Protein AF-A0A4Y5ZPV4-F1 (afdb_monomer_lite)

InterPro domains:
  IPR001029 Flagellin, N-terminal domain [PF00669] (2-92)
  IPR001029 Flagellin, N-terminal domain [PR00207] (27-46)
  IPR001029 Flagellin, N-terminal domain [PR00207] (62-85)
  IPR001492 Flagellin [PTHR42792] (2-93)

Structure (mmCIF, N/CA/C/O backbone):
data_AF-A0A4Y5ZPV4-F1
#
_entry.id   AF-A0A4Y5ZPV4-F1
#
loop_
_atom_site.group_PDB
_atom_site.id
_atom_site.type_symbol
_atom_site.label_atom_id
_atom_site.label_alt_id
_atom_site.label_comp_id
_atom_site.label_asym_id
_atom_site.label_entity_id
_atom_site.label_seq_id
_atom_site.pdbx_PDB_ins_code
_atom_site.Cartn_x
_atom_site.Cartn_y
_atom_site.Cartn_z
_atom_site.occupancy
_atom_site.B_iso_or_equiv
_atom_site.auth_seq_id
_atom_site.auth_comp_id
_atom_site.auth_asym_id
_atom_site.auth_atom_id
_atom_site.pdbx_PDB_model_num
ATOM 1 N N . MET A 1 1 ? 31.575 -10.282 -41.310 1.00 55.56 1 MET A N 1
ATOM 2 C CA . MET A 1 1 ? 31.708 -9.641 -39.976 1.00 55.56 1 MET A CA 1
ATOM 3 C C . MET A 1 1 ? 30.651 -8.568 -39.679 1.00 55.56 1 MET A C 1
ATOM 5 O O . MET A 1 1 ? 30.129 -8.588 -38.573 1.00 55.56 1 MET A O 1
ATOM 9 N N . ALA A 1 2 ? 30.257 -7.695 -40.620 1.00 66.88 2 ALA A N 1
ATOM 10 C CA . ALA A 1 2 ? 29.275 -6.618 -40.374 1.00 66.88 2 ALA A CA 1
ATOM 11 C C . ALA A 1 2 ? 27.929 -7.082 -39.765 1.00 66.88 2 ALA A C 1
ATOM 13 O O . ALA A 1 2 ? 27.443 -6.484 -38.812 1.00 66.88 2 ALA A O 1
ATOM 14 N N . ASN A 1 3 ? 27.379 -8.212 -40.228 1.00 73.00 3 ASN A N 1
ATOM 15 C CA . ASN A 1 3 ? 26.070 -8.706 -39.775 1.00 73.00 3 ASN A CA 1
ATOM 16 C C . ASN A 1 3 ? 26.034 -9.096 -38.275 1.00 73.00 3 ASN A C 1
ATOM 18 O O . ASN A 1 3 ? 24.997 -9.004 -37.621 1.00 73.00 3 ASN A O 1
ATOM 22 N N . ARG A 1 4 ? 27.180 -9.492 -37.699 1.00 75.31 4 ARG A N 1
ATOM 23 C CA . ARG A 1 4 ? 27.310 -9.855 -36.274 1.00 75.31 4 ARG A CA 1
ATOM 24 C C . ARG A 1 4 ? 27.370 -8.607 -35.389 1.00 75.31 4 ARG A C 1
ATOM 26 O O . ARG A 1 4 ? 26.693 -8.565 -34.370 1.00 75.31 4 ARG A O 1
ATOM 33 N N . PHE A 1 5 ? 28.092 -7.568 -35.814 1.00 81.19 5 PHE A N 1
ATOM 34 C CA . PHE A 1 5 ? 28.138 -6.293 -35.090 1.00 81.19 5 PHE A CA 1
ATOM 35 C C . PHE A 1 5 ? 26.797 -5.560 -35.124 1.00 81.19 5 PHE A C 1
ATOM 37 O O . PHE A 1 5 ? 26.331 -5.114 -34.082 1.00 81.19 5 PHE A O 1
ATOM 44 N N . THR A 1 6 ? 26.117 -5.518 -36.273 1.00 85.00 6 THR A N 1
ATOM 45 C CA . THR A 1 6 ? 24.764 -4.947 -36.359 1.00 85.00 6 THR A CA 1
ATOM 46 C C . THR A 1 6 ? 23.768 -5.706 -35.480 1.00 85.00 6 THR A C 1
ATOM 48 O O . THR A 1 6 ? 22.942 -5.081 -34.819 1.00 85.00 6 THR A O 1
ATOM 51 N N . SER A 1 7 ? 23.857 -7.039 -35.430 1.00 84.88 7 SER A N 1
ATOM 52 C CA . SER A 1 7 ? 22.999 -7.856 -34.560 1.00 8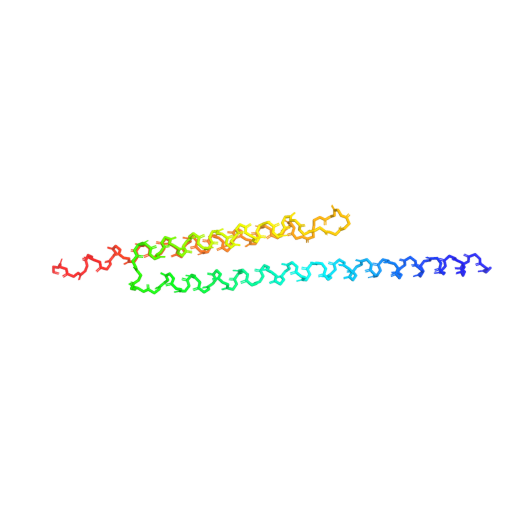4.88 7 SER A CA 1
ATOM 53 C C . SER A 1 7 ? 23.281 -7.607 -33.075 1.00 84.88 7 SER A C 1
ATOM 55 O O . SER A 1 7 ? 22.343 -7.435 -32.302 1.00 84.88 7 SER A O 1
ATOM 57 N N . ASN A 1 8 ? 24.555 -7.499 -32.686 1.00 85.38 8 ASN A N 1
ATOM 58 C CA . ASN A 1 8 ? 24.947 -7.185 -31.311 1.00 85.38 8 ASN A CA 1
ATOM 59 C C . ASN A 1 8 ? 24.497 -5.779 -30.890 1.00 85.38 8 ASN A C 1
ATOM 61 O O . ASN A 1 8 ? 23.960 -5.621 -29.800 1.00 85.38 8 ASN A O 1
ATOM 65 N N . ILE A 1 9 ? 24.646 -4.772 -31.759 1.00 84.69 9 ILE A N 1
ATOM 66 C CA . ILE A 1 9 ? 24.185 -3.400 -31.488 1.00 84.69 9 ILE A CA 1
ATOM 67 C C . ILE A 1 9 ? 22.667 -3.380 -31.281 1.00 84.69 9 ILE A C 1
ATOM 69 O O . ILE A 1 9 ? 22.196 -2.844 -30.283 1.00 84.69 9 ILE A O 1
ATOM 73 N N . LYS A 1 10 ? 21.898 -4.030 -32.166 1.00 89.31 10 LYS A N 1
ATOM 74 C CA . LYS A 1 10 ? 20.437 -4.147 -32.010 1.00 89.31 10 LYS A CA 1
ATOM 75 C C . LYS A 1 10 ? 20.052 -4.862 -30.711 1.00 89.31 10 LYS A C 1
ATOM 77 O O . LYS A 1 10 ? 19.120 -4.426 -30.037 1.00 89.31 10 LYS A O 1
ATOM 82 N N . GLY A 1 11 ? 20.782 -5.918 -30.347 1.00 89.62 11 GLY A N 1
ATOM 83 C CA . GLY A 1 11 ? 20.593 -6.639 -29.088 1.00 89.62 11 GLY A CA 1
ATOM 84 C C . GLY A 1 11 ? 20.835 -5.758 -27.862 1.00 89.62 11 GLY A C 1
ATOM 85 O O . GLY A 1 11 ? 19.994 -5.714 -26.969 1.00 89.62 11 GLY A O 1
ATOM 86 N N . LEU A 1 12 ? 21.931 -4.995 -27.846 1.00 91.12 12 LEU A N 1
ATOM 87 C CA . LEU A 1 12 ? 22.261 -4.073 -26.754 1.00 91.12 12 LEU A CA 1
ATOM 88 C C . LEU A 1 12 ? 21.252 -2.924 -26.637 1.00 91.12 12 LEU A C 1
ATOM 90 O O . LEU A 1 12 ? 20.829 -2.597 -25.532 1.00 91.12 12 LEU A O 1
ATOM 94 N N . THR A 1 13 ? 20.804 -2.346 -27.755 1.00 92.12 13 THR A N 1
ATOM 95 C CA . THR A 1 13 ? 19.755 -1.313 -27.742 1.00 92.12 13 THR A CA 1
ATOM 96 C C . THR A 1 13 ? 18.435 -1.855 -27.190 1.00 92.12 13 THR A C 1
ATOM 98 O O . THR A 1 13 ? 17.746 -1.158 -26.446 1.00 92.12 13 THR A O 1
ATOM 101 N N . GLN A 1 14 ? 18.072 -3.100 -27.514 1.00 90.56 14 GLN A N 1
ATOM 102 C CA . GLN A 1 14 ? 16.889 -3.729 -26.930 1.00 90.56 14 GLN A CA 1
ATOM 103 C C . GLN A 1 14 ? 17.075 -4.016 -25.438 1.00 90.56 14 GLN A C 1
ATOM 105 O O . GLN A 1 14 ? 16.173 -3.730 -24.659 1.00 90.56 14 GLN A O 1
ATOM 110 N N . ALA A 1 15 ? 18.242 -4.519 -25.029 1.00 88.62 15 ALA A N 1
ATOM 111 C CA . ALA A 1 15 ? 18.555 -4.767 -23.625 1.00 88.62 15 ALA A CA 1
ATOM 112 C C . ALA A 1 15 ? 18.483 -3.482 -22.786 1.00 88.62 15 ALA A C 1
ATOM 114 O O . ALA A 1 15 ? 17.915 -3.501 -21.700 1.00 88.62 15 ALA A O 1
ATOM 115 N N . ALA A 1 16 ? 18.976 -2.356 -23.313 1.00 91.25 16 ALA A N 1
ATOM 116 C CA . ALA A 1 16 ? 18.875 -1.056 -22.654 1.00 91.25 16 ALA A CA 1
ATOM 117 C C . ALA A 1 16 ? 17.415 -0.606 -22.475 1.00 91.25 16 ALA A C 1
ATOM 119 O O . ALA A 1 16 ? 17.048 -0.126 -21.407 1.00 91.25 16 ALA A O 1
ATOM 120 N N . ARG A 1 17 ? 16.560 -0.800 -23.489 1.00 91.69 17 ARG A N 1
ATOM 121 C CA . ARG A 1 17 ? 15.119 -0.514 -23.373 1.00 91.69 17 ARG A CA 1
ATOM 122 C C . ARG A 1 17 ? 14.442 -1.414 -22.339 1.00 91.69 17 ARG A C 1
ATOM 124 O O . ARG A 1 17 ? 13.789 -0.897 -21.446 1.00 91.69 17 ARG A O 1
ATOM 131 N N . ASN A 1 18 ? 14.706 -2.719 -22.383 1.00 84.19 18 ASN A N 1
ATOM 132 C CA . ASN A 1 18 ? 14.171 -3.670 -21.407 1.00 84.19 18 ASN A CA 1
ATOM 133 C C . ASN A 1 18 ? 14.619 -3.341 -19.969 1.00 84.19 18 ASN A C 1
ATOM 135 O O . ASN A 1 18 ? 13.848 -3.515 -19.030 1.00 84.19 18 ASN A O 1
ATOM 139 N N . ALA A 1 19 ? 15.858 -2.868 -19.785 1.00 89.88 19 ALA A N 1
ATOM 140 C CA . ALA A 1 19 ? 16.355 -2.430 -18.483 1.00 89.88 19 ALA A CA 1
ATOM 141 C C . ALA A 1 19 ? 15.613 -1.182 -17.982 1.00 89.88 19 ALA A C 1
ATOM 143 O O . ALA A 1 19 ? 15.223 -1.142 -16.818 1.00 89.88 19 ALA A O 1
ATOM 144 N N . ASN A 1 20 ? 15.363 -0.201 -18.856 1.00 90.38 20 ASN A N 1
ATOM 145 C CA . ASN A 1 20 ? 14.564 0.977 -18.510 1.00 90.38 20 ASN A CA 1
ATOM 146 C C . ASN A 1 20 ? 13.122 0.597 -18.141 1.00 90.38 20 ASN A C 1
ATOM 148 O O . ASN A 1 20 ? 12.622 1.065 -17.121 1.00 90.38 20 ASN A O 1
ATOM 152 N N . ASP A 1 21 ? 12.494 -0.312 -18.892 1.00 88.12 21 ASP A N 1
ATOM 153 C CA . ASP A 1 21 ? 11.152 -0.816 -18.571 1.00 88.12 21 ASP A CA 1
ATOM 154 C C . ASP A 1 21 ? 11.135 -1.534 -17.210 1.00 88.12 21 ASP A C 1
ATOM 156 O O . ASP A 1 21 ? 10.226 -1.333 -16.405 1.00 88.12 21 ASP A O 1
ATOM 160 N N . GLY A 1 22 ? 12.171 -2.326 -16.910 1.00 84.81 22 GLY A N 1
ATOM 161 C CA . GLY A 1 22 ? 12.342 -2.977 -15.610 1.00 84.81 22 GLY A CA 1
ATOM 162 C C . GLY A 1 22 ? 12.511 -1.989 -14.450 1.00 84.81 22 GLY A C 1
ATOM 163 O O . GLY A 1 22 ? 11.952 -2.208 -13.375 1.00 84.81 22 GLY A O 1
ATOM 164 N N . ILE A 1 23 ? 13.226 -0.881 -14.664 1.00 89.19 23 ILE A N 1
ATOM 165 C CA . ILE A 1 23 ? 13.369 0.194 -13.670 1.00 89.19 23 ILE A CA 1
ATOM 166 C C . ILE A 1 23 ? 12.022 0.878 -13.429 1.00 89.19 23 ILE A C 1
ATOM 168 O O . ILE A 1 23 ? 11.616 1.038 -12.279 1.00 89.19 23 ILE A O 1
ATOM 172 N N . SER A 1 24 ? 11.299 1.241 -14.489 1.00 89.06 24 SER A N 1
ATOM 173 C CA . SER A 1 24 ? 9.985 1.883 -14.361 1.00 89.06 24 SER A CA 1
ATOM 174 C C . SER A 1 24 ? 8.957 0.971 -13.680 1.00 89.06 24 SER A C 1
ATOM 176 O O . SER A 1 24 ? 8.161 1.435 -12.856 1.00 89.06 24 SER A O 1
ATOM 178 N N . LEU A 1 25 ? 9.010 -0.335 -13.957 1.00 85.31 25 LEU A N 1
ATOM 179 C CA . LEU A 1 25 ? 8.233 -1.354 -13.254 1.00 85.31 25 LEU A CA 1
ATOM 180 C C . LEU A 1 25 ? 8.562 -1.377 -11.755 1.00 85.31 25 LEU A C 1
ATOM 182 O O . LEU A 1 25 ? 7.650 -1.341 -10.925 1.00 85.31 25 LEU A O 1
ATOM 186 N N . ALA A 1 26 ? 9.851 -1.428 -11.408 1.00 85.00 26 ALA A N 1
ATOM 187 C CA . ALA A 1 26 ? 10.300 -1.460 -10.020 1.00 85.00 26 ALA A CA 1
ATOM 188 C C . ALA A 1 26 ? 9.852 -0.207 -9.256 1.00 85.00 26 ALA A C 1
ATOM 190 O O . ALA A 1 26 ? 9.288 -0.338 -8.176 1.00 85.00 26 ALA A O 1
ATOM 191 N N . GLN A 1 27 ? 9.992 0.981 -9.850 1.00 88.56 27 GLN A N 1
ATOM 192 C CA . GLN A 1 27 ? 9.562 2.252 -9.253 1.00 88.56 27 GLN A CA 1
ATOM 193 C C . GLN A 1 27 ? 8.050 2.303 -9.000 1.00 88.56 27 GLN A C 1
ATOM 195 O O . GLN A 1 27 ? 7.607 2.698 -7.923 1.00 88.56 27 GLN A O 1
ATOM 200 N N . THR A 1 28 ? 7.246 1.861 -9.973 1.00 87.06 28 THR A N 1
ATOM 201 C CA . THR A 1 28 ? 5.780 1.800 -9.825 1.00 87.06 28 THR A CA 1
ATOM 202 C C . THR A 1 28 ? 5.386 0.839 -8.702 1.00 87.06 28 THR A C 1
ATOM 204 O O . THR A 1 28 ? 4.516 1.134 -7.883 1.00 87.06 28 THR A O 1
ATOM 207 N N . THR A 1 29 ? 6.063 -0.307 -8.643 1.00 83.75 29 THR A N 1
ATOM 208 C CA . THR A 1 29 ? 5.840 -1.328 -7.616 1.00 83.75 29 THR A CA 1
ATOM 209 C C . THR A 1 29 ? 6.261 -0.827 -6.232 1.00 83.75 29 THR A C 1
ATOM 211 O O . THR A 1 29 ? 5.533 -1.034 -5.267 1.00 83.75 29 THR A O 1
ATOM 214 N N . GLU A 1 30 ? 7.398 -0.140 -6.122 1.00 85.38 30 GLU A N 1
ATOM 215 C CA . GLU A 1 30 ? 7.915 0.420 -4.870 1.00 85.38 30 GLU A CA 1
ATOM 216 C C . GLU A 1 30 ? 6.977 1.482 -4.289 1.00 85.38 30 GL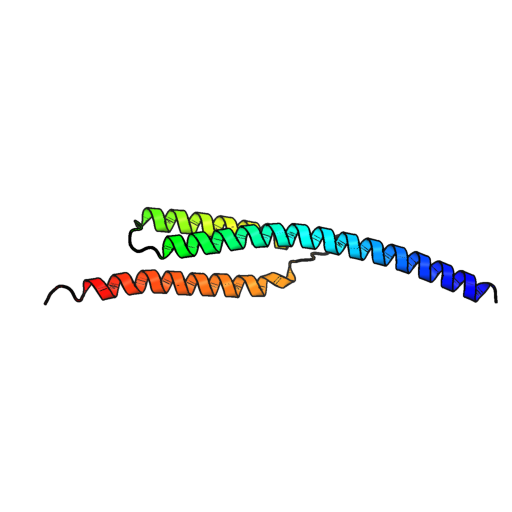U A C 1
ATOM 218 O O . GLU A 1 30 ? 6.660 1.425 -3.101 1.00 85.38 30 GLU A O 1
ATOM 223 N N . GLY A 1 31 ? 6.458 2.390 -5.121 1.00 88.00 31 GLY A N 1
ATOM 224 C CA . GLY A 1 31 ? 5.474 3.383 -4.684 1.00 88.00 31 GLY A CA 1
ATOM 225 C C . GLY A 1 31 ? 4.216 2.731 -4.105 1.00 88.00 31 GLY A C 1
ATOM 226 O O . GLY A 1 31 ? 3.787 3.061 -3.001 1.00 88.00 31 GLY A O 1
ATOM 227 N N . ALA A 1 32 ? 3.671 1.731 -4.799 1.00 86.31 32 ALA A N 1
ATOM 228 C CA . ALA A 1 32 ? 2.507 0.994 -4.316 1.00 86.31 32 ALA A CA 1
ATOM 229 C C . ALA A 1 32 ? 2.791 0.181 -3.039 1.00 86.31 32 ALA A C 1
ATOM 231 O O . ALA A 1 32 ? 1.961 0.141 -2.130 1.00 86.31 32 ALA A O 1
ATOM 232 N N . LEU A 1 33 ? 3.968 -0.444 -2.928 1.00 85.12 33 LEU A N 1
ATOM 233 C CA . LEU A 1 33 ? 4.381 -1.155 -1.714 1.00 85.12 33 LEU A CA 1
ATOM 234 C C . LEU A 1 33 ? 4.580 -0.209 -0.526 1.00 85.12 33 LEU A C 1
ATOM 236 O O . LEU A 1 33 ? 4.280 -0.604 0.601 1.00 85.12 33 LEU A O 1
ATOM 240 N N . SER A 1 34 ? 5.047 1.019 -0.759 1.00 89.31 34 SER A N 1
ATOM 241 C CA . SER A 1 34 ? 5.160 2.049 0.277 1.00 89.31 34 SER A CA 1
ATOM 242 C C . SER A 1 34 ? 3.786 2.398 0.860 1.00 89.31 34 SER A C 1
ATOM 244 O O . SER A 1 34 ? 3.600 2.336 2.077 1.00 89.31 34 SER A O 1
ATOM 246 N N . GLU A 1 35 ? 2.786 2.628 0.005 1.00 87.75 35 GLU A N 1
ATOM 247 C CA . GLU A 1 35 ? 1.401 2.881 0.431 1.00 87.75 35 GLU A CA 1
ATOM 248 C C . GLU A 1 35 ? 0.800 1.698 1.204 1.00 87.75 35 GLU A C 1
ATOM 250 O O . GLU A 1 35 ? 0.176 1.873 2.258 1.00 87.75 35 GLU A O 1
ATOM 255 N N . ILE A 1 36 ? 1.028 0.468 0.731 1.00 86.19 36 ILE A N 1
ATOM 256 C CA . ILE A 1 36 ? 0.599 -0.743 1.445 1.00 86.19 36 ILE A CA 1
ATOM 257 C C . ILE A 1 36 ? 1.269 -0.820 2.822 1.00 86.19 36 ILE A C 1
ATOM 259 O O . ILE A 1 36 ? 0.605 -1.127 3.813 1.00 86.19 36 ILE A O 1
ATOM 263 N N . ASN A 1 37 ? 2.567 -0.522 2.910 1.00 86.12 37 ASN A N 1
ATOM 264 C CA . ASN A 1 37 ? 3.307 -0.551 4.167 1.00 86.12 37 ASN A CA 1
ATOM 265 C C . ASN A 1 37 ? 2.742 0.458 5.179 1.00 86.12 37 ASN A C 1
ATOM 267 O O . ASN A 1 37 ? 2.469 0.077 6.317 1.00 86.12 37 ASN A O 1
ATOM 271 N N . ASN A 1 38 ? 2.470 1.694 4.749 1.00 90.25 38 ASN A N 1
ATOM 272 C CA . ASN A 1 38 ? 1.869 2.735 5.589 1.00 90.25 38 ASN A CA 1
ATOM 273 C C . ASN A 1 38 ? 0.509 2.292 6.156 1.00 90.25 38 ASN A C 1
ATOM 275 O O . ASN A 1 38 ? 0.251 2.416 7.357 1.00 90.25 38 ASN A O 1
ATOM 279 N N . ASN A 1 39 ? -0.346 1.695 5.318 1.00 87.50 39 ASN A N 1
ATOM 280 C CA . ASN A 1 39 ? -1.637 1.168 5.764 1.00 87.50 39 ASN A CA 1
ATOM 281 C C . ASN A 1 39 ? -1.475 0.011 6.765 1.00 87.50 39 ASN A C 1
ATOM 283 O O . ASN A 1 39 ? -2.184 -0.036 7.771 1.00 87.50 39 ASN A O 1
ATOM 287 N N . LEU A 1 40 ? -0.527 -0.902 6.537 1.00 86.88 40 LEU A N 1
ATOM 288 C CA . LEU A 1 40 ? -0.258 -2.018 7.450 1.00 86.88 40 LEU A CA 1
ATOM 289 C C . LEU A 1 40 ? 0.285 -1.557 8.806 1.00 86.88 40 LEU A C 1
ATOM 291 O O . LEU A 1 40 ? -0.089 -2.125 9.836 1.00 86.88 40 LEU A O 1
ATOM 295 N N . GLN A 1 41 ? 1.141 -0.535 8.828 1.00 90.44 41 GLN A N 1
ATOM 296 C CA . GLN A 1 41 ? 1.613 0.066 10.076 1.00 90.44 41 GLN A CA 1
ATOM 297 C C . GLN A 1 41 ? 0.438 0.646 10.870 1.00 90.44 41 GLN A C 1
ATOM 299 O O . GLN A 1 41 ? 0.285 0.323 12.049 1.00 90.44 41 GLN A O 1
ATOM 304 N N . ARG A 1 42 ? -0.467 1.377 10.205 1.00 91.94 42 ARG A N 1
ATOM 305 C CA . ARG A 1 42 ? -1.677 1.910 10.844 1.00 91.94 42 ARG A CA 1
ATOM 306 C C . ARG A 1 42 ? -2.594 0.809 11.382 1.00 91.94 42 ARG A C 1
ATOM 308 O O . ARG A 1 42 ? -3.085 0.916 12.501 1.00 91.94 42 ARG A O 1
ATOM 315 N N . VAL A 1 43 ? -2.795 -0.274 10.628 1.00 83.31 43 VAL A N 1
ATOM 316 C CA . VAL A 1 43 ? -3.561 -1.442 11.105 1.00 83.31 43 VAL A CA 1
ATOM 317 C C . VAL A 1 43 ? -2.918 -2.037 12.357 1.00 83.31 43 VAL A C 1
ATOM 319 O O . VAL A 1 43 ? -3.624 -2.328 13.318 1.00 83.31 43 VAL A O 1
ATOM 322 N N . ARG A 1 44 ? -1.587 -2.177 12.396 1.00 85.69 44 ARG A N 1
ATOM 323 C CA . ARG A 1 44 ? -0.877 -2.672 13.585 1.00 85.69 44 ARG A CA 1
ATOM 324 C C . ARG A 1 44 ? -1.090 -1.763 14.799 1.00 85.69 44 ARG A C 1
ATOM 326 O O . ARG A 1 44 ? -1.338 -2.284 15.884 1.00 85.69 44 ARG A O 1
ATOM 333 N N . GLU A 1 45 ? -1.007 -0.445 14.635 1.00 85.62 45 GLU A N 1
ATOM 334 C CA . GLU A 1 45 ? -1.278 0.515 15.717 1.00 85.62 45 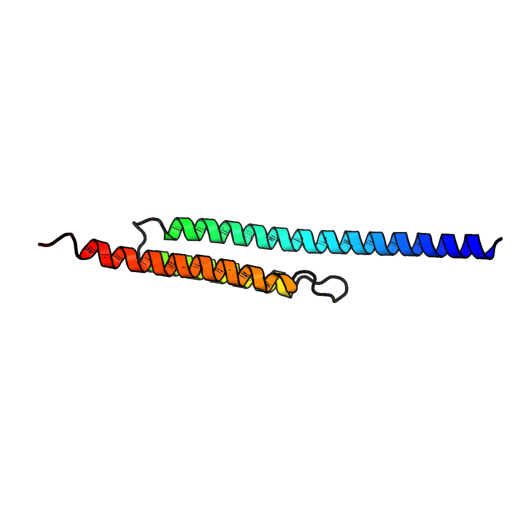GLU A CA 1
ATOM 335 C C . GLU A 1 45 ? -2.700 0.367 16.261 1.00 85.62 45 GLU A C 1
ATOM 337 O O . GLU A 1 45 ? -2.893 0.261 17.470 1.00 85.62 45 GLU A O 1
ATOM 342 N N . LEU A 1 46 ? -3.686 0.312 15.365 1.00 85.88 46 LEU A N 1
ATOM 343 C CA . LEU A 1 46 ? -5.099 0.143 15.700 1.00 85.88 46 LEU A CA 1
ATOM 344 C C . LEU A 1 46 ? -5.357 -1.173 16.435 1.00 85.88 46 LEU A C 1
ATOM 346 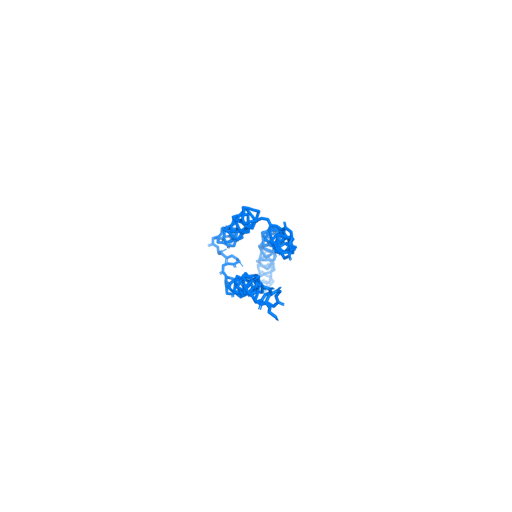O O . LEU A 1 46 ? -6.116 -1.214 17.401 1.00 85.88 46 LEU A O 1
ATOM 350 N N . THR A 1 47 ? -4.679 -2.243 16.032 1.00 79.19 47 THR A N 1
ATOM 351 C CA . THR A 1 47 ? -4.745 -3.530 16.720 1.00 79.19 47 THR A CA 1
ATOM 352 C C . THR A 1 47 ? -4.228 -3.440 18.154 1.00 79.19 47 THR A C 1
ATOM 354 O O . THR A 1 47 ? -4.880 -3.948 19.065 1.00 79.19 47 THR A O 1
ATOM 357 N N . VAL A 1 48 ? -3.091 -2.776 18.379 1.00 83.81 48 VAL A N 1
ATOM 358 C CA . VAL A 1 48 ? -2.560 -2.557 19.736 1.00 83.81 48 VAL A CA 1
ATOM 359 C C . VAL A 1 48 ? -3.505 -1.668 20.545 1.00 83.81 48 VAL A C 1
ATOM 361 O O . VAL A 1 48 ? -3.777 -1.962 21.706 1.00 83.81 48 VAL A O 1
ATOM 364 N N . GLN A 1 49 ? -4.072 -0.627 19.929 1.00 83.06 49 GLN A N 1
ATOM 365 C CA . GLN A 1 49 ? -5.078 0.216 20.574 1.00 83.06 49 GLN A CA 1
ATOM 366 C C . GLN A 1 49 ? -6.294 -0.603 21.003 1.00 83.06 49 GLN A C 1
ATOM 368 O O . GLN A 1 49 ? -6.713 -0.468 22.146 1.00 83.06 49 GLN A O 1
ATOM 373 N N . ALA A 1 50 ? -6.804 -1.504 20.156 1.00 77.81 50 ALA A N 1
ATOM 374 C CA . ALA A 1 50 ? -7.929 -2.382 20.479 1.00 77.81 50 ALA A CA 1
ATOM 375 C C . ALA A 1 50 ? -7.636 -3.361 21.631 1.00 77.81 50 ALA A C 1
ATOM 377 O O . ALA A 1 50 ? -8.564 -3.771 22.326 1.00 77.81 50 ALA A O 1
ATOM 378 N N . GLN A 1 51 ? -6.368 -3.728 21.845 1.00 75.88 51 GLN A N 1
ATOM 379 C CA . GLN A 1 51 ? -5.943 -4.593 22.951 1.00 75.88 51 GLN A CA 1
ATOM 380 C C . GLN A 1 51 ? -5.891 -3.876 24.309 1.00 75.88 51 GLN A C 1
ATOM 382 O O . GLN A 1 51 ? -5.828 -4.548 25.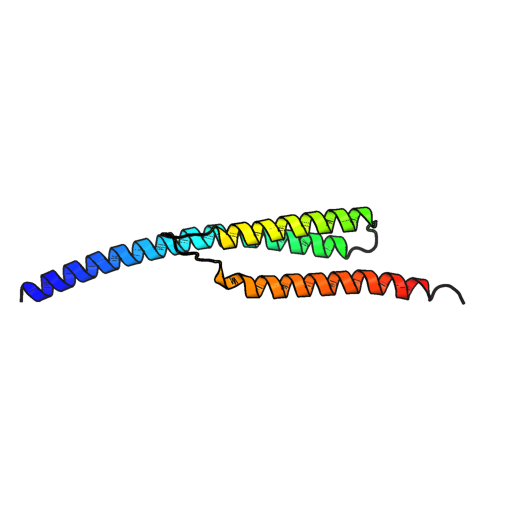339 1.00 75.88 51 GLN A O 1
ATOM 387 N N . ASN A 1 52 ? -5.941 -2.540 24.347 1.00 72.88 52 ASN A N 1
ATOM 388 C CA . ASN A 1 52 ? -5.969 -1.808 25.611 1.00 72.88 52 ASN A CA 1
ATOM 389 C C . ASN A 1 52 ? -7.313 -2.019 26.335 1.00 72.88 52 ASN A C 1
ATOM 391 O O . ASN A 1 52 ? -8.391 -1.773 25.797 1.00 72.88 52 ASN A O 1
ATOM 395 N N . GLY A 1 53 ? -7.248 -2.479 27.589 1.00 58.31 53 GLY A N 1
ATOM 396 C CA . GLY A 1 53 ? -8.400 -3.006 28.338 1.00 58.31 53 GLY A CA 1
ATOM 397 C C . GLY A 1 53 ? -9.474 -1.996 28.770 1.00 58.31 53 GLY A C 1
ATOM 398 O O . GLY A 1 53 ? -10.481 -2.406 29.348 1.00 58.31 53 GLY A O 1
ATOM 399 N N . THR A 1 54 ? -9.288 -0.700 28.506 1.00 70.31 54 THR A N 1
ATOM 400 C CA . THR A 1 54 ? -10.215 0.382 28.888 1.00 70.31 54 THR A CA 1
ATOM 401 C C . THR A 1 54 ? -11.140 0.840 27.760 1.00 70.31 54 THR A C 1
ATOM 403 O O . THR A 1 54 ? -11.943 1.741 27.980 1.00 70.31 54 THR A O 1
ATOM 406 N N . ASN A 1 55 ? -11.044 0.248 26.567 1.00 73.44 55 ASN A N 1
ATOM 407 C CA . ASN A 1 55 ? -11.884 0.637 25.435 1.00 73.44 55 ASN A CA 1
ATOM 408 C C . ASN A 1 55 ? -13.354 0.268 25.664 1.00 73.44 55 ASN A C 1
ATOM 410 O O . ASN A 1 55 ? -13.679 -0.830 26.133 1.00 73.44 55 ASN A O 1
ATOM 414 N N . SER A 1 56 ? -14.245 1.176 25.278 1.00 77.56 56 SER A N 1
ATOM 415 C CA . SER A 1 56 ? -15.675 0.894 25.174 1.00 77.56 56 SER A CA 1
ATOM 416 C C . SER A 1 56 ? -15.985 0.068 23.915 1.00 77.56 56 SER A C 1
ATOM 418 O O . SER A 1 56 ? -15.194 0.017 22.970 1.00 77.56 56 SER A O 1
ATOM 420 N N . ASP A 1 57 ? -17.160 -0.565 23.858 1.00 78.31 57 ASP A N 1
ATOM 421 C CA . ASP A 1 57 ? -17.587 -1.312 22.663 1.00 78.31 57 ASP A CA 1
ATOM 422 C C . ASP A 1 57 ? -17.720 -0.407 21.418 1.00 78.31 57 ASP A C 1
ATOM 424 O O . ASP A 1 57 ? -17.488 -0.857 20.290 1.00 78.31 57 ASP A O 1
ATOM 428 N N . SER A 1 58 ? -18.027 0.883 21.609 1.00 79.94 58 SER A N 1
ATOM 429 C CA . SER A 1 58 ? -18.024 1.898 20.546 1.00 79.94 58 SER A CA 1
ATOM 430 C C . SER A 1 58 ? -16.619 2.214 20.028 1.00 79.94 58 SER A C 1
ATOM 432 O O . SER A 1 58 ? -16.442 2.357 18.815 1.00 79.94 58 SER A O 1
ATOM 434 N N . ASP A 1 59 ? -15.610 2.249 20.905 1.00 82.06 59 ASP A N 1
ATOM 435 C CA . ASP A 1 59 ? -14.213 2.473 20.503 1.00 82.06 59 ASP A CA 1
ATOM 436 C C . ASP A 1 59 ? -13.703 1.281 19.691 1.00 82.06 59 ASP A C 1
ATOM 438 O O . ASP A 1 59 ? -13.132 1.443 18.614 1.00 82.06 59 ASP A O 1
ATOM 442 N N . LEU A 1 60 ? -13.998 0.061 20.153 1.00 81.81 60 LEU A N 1
ATOM 443 C CA . LEU A 1 60 ? -13.641 -1.164 19.437 1.00 81.81 60 LEU A CA 1
ATOM 444 C C . LEU A 1 60 ? -14.320 -1.258 18.066 1.00 81.81 60 LEU A C 1
ATOM 446 O O . LEU A 1 60 ? -13.734 -1.798 17.130 1.00 81.81 60 LEU A O 1
ATOM 450 N N . THR A 1 61 ? -15.546 -0.751 17.931 1.00 83.19 61 THR A N 1
ATOM 451 C CA . THR A 1 61 ? -16.253 -0.712 16.642 1.00 83.19 61 THR A CA 1
ATOM 452 C C . THR A 1 61 ? -15.608 0.295 15.694 1.00 83.19 61 THR A C 1
ATOM 454 O O . THR A 1 61 ? -15.265 -0.068 14.572 1.00 83.19 61 THR A O 1
ATOM 457 N N . SER A 1 62 ? -15.317 1.504 16.176 1.00 86.19 62 SER A N 1
ATOM 458 C CA . SER A 1 62 ? -14.637 2.544 15.390 1.00 86.19 62 SER A CA 1
ATOM 459 C C . SER A 1 62 ? -13.256 2.089 14.906 1.00 86.19 62 SER A C 1
ATOM 461 O O . SER A 1 62 ? -12.906 2.265 13.739 1.00 86.19 62 SER A O 1
ATOM 463 N N . ILE A 1 63 ? -12.492 1.420 15.777 1.00 84.81 63 ILE A N 1
ATOM 464 C CA . ILE A 1 63 ? -11.186 0.850 15.431 1.00 84.81 63 ILE A CA 1
ATOM 465 C C . ILE A 1 63 ? -11.318 -0.225 14.340 1.00 84.81 63 ILE A C 1
ATOM 467 O O . ILE A 1 63 ? -10.518 -0.255 13.403 1.00 84.81 63 ILE A O 1
ATOM 471 N N . ARG A 1 64 ? -12.328 -1.103 14.419 1.00 80.94 64 ARG A N 1
ATOM 472 C CA . ARG A 1 64 ? -12.574 -2.126 13.384 1.00 80.94 64 ARG A CA 1
ATOM 473 C C . ARG A 1 64 ? -12.922 -1.511 12.039 1.00 80.94 64 ARG A C 1
ATOM 475 O O . ARG A 1 64 ? -12.422 -1.991 11.023 1.00 80.94 64 ARG A O 1
ATOM 482 N N . ASP A 1 65 ? -13.757 -0.481 12.034 1.00 87.00 65 ASP A N 1
ATOM 483 C CA . ASP A 1 65 ? -14.153 0.199 10.804 1.00 87.00 65 ASP A CA 1
ATOM 484 C C . ASP A 1 65 ? -12.949 0.883 10.146 1.00 87.00 65 ASP A C 1
ATOM 486 O O . ASP A 1 65 ? -12.768 0.765 8.929 1.00 87.00 65 ASP A O 1
ATOM 490 N N . GLU A 1 66 ? -12.058 1.494 10.938 1.00 90.38 66 GLU A N 1
ATOM 491 C CA . GLU A 1 66 ? -10.805 2.038 10.409 1.00 90.38 66 GLU A CA 1
ATOM 492 C C . GLU A 1 66 ? -9.913 0.921 9.840 1.00 90.38 66 GLU A C 1
ATOM 494 O O . GLU A 1 66 ? -9.477 1.028 8.694 1.00 90.38 66 GLU A O 1
ATOM 499 N N . ILE A 1 67 ? -9.703 -0.188 10.564 1.00 83.12 67 ILE A N 1
ATOM 500 C CA . ILE A 1 67 ? -8.929 -1.343 10.063 1.00 83.12 67 ILE A CA 1
ATOM 501 C C . ILE A 1 67 ? -9.504 -1.855 8.736 1.00 83.12 67 ILE A C 1
ATOM 503 O O . ILE A 1 67 ? -8.755 -2.089 7.787 1.00 83.12 67 ILE A O 1
ATOM 507 N N . LYS A 1 68 ? -10.828 -2.008 8.641 1.00 85.69 68 LYS A N 1
ATOM 508 C CA . LYS A 1 68 ? -11.503 -2.482 7.427 1.00 85.69 68 LYS A CA 1
ATOM 509 C C . LYS A 1 68 ? -11.288 -1.529 6.252 1.00 85.69 68 LYS A C 1
ATOM 511 O O . LYS A 1 68 ? -11.024 -1.992 5.144 1.00 85.69 68 LYS A O 1
ATOM 516 N N . SER A 1 69 ? -11.360 -0.223 6.496 1.00 89.38 69 SER A N 1
ATOM 517 C CA . SER A 1 69 ? -11.078 0.801 5.486 1.00 89.38 69 SER A CA 1
ATOM 518 C C . SER A 1 69 ? -9.637 0.701 4.968 1.00 89.38 69 SER A C 1
ATOM 520 O O . SER A 1 69 ? -9.418 0.643 3.758 1.00 89.38 69 SER A O 1
ATOM 522 N N . ARG A 1 70 ? -8.649 0.556 5.865 1.00 89.56 70 ARG A N 1
ATOM 523 C CA . ARG A 1 70 ? -7.233 0.379 5.482 1.00 89.56 70 ARG A CA 1
ATOM 524 C C . ARG A 1 70 ? -6.998 -0.895 4.673 1.00 89.56 70 ARG A C 1
ATOM 526 O O . ARG A 1 70 ? -6.264 -0.865 3.691 1.00 89.56 70 ARG A O 1
ATOM 533 N N . LEU A 1 71 ? -7.624 -2.007 5.058 1.00 84.50 71 LEU A N 1
ATOM 534 C CA . LEU A 1 71 ? -7.523 -3.266 4.313 1.00 84.50 71 LEU A CA 1
ATOM 535 C C . LEU A 1 71 ? -8.129 -3.145 2.909 1.00 84.50 71 LEU A C 1
ATOM 537 O O . LEU A 1 71 ? -7.507 -3.579 1.944 1.00 84.50 71 LEU A O 1
ATOM 541 N N . SER A 1 72 ? -9.286 -2.488 2.783 1.00 85.69 72 SER A N 1
ATOM 542 C CA . SER A 1 72 ? -9.899 -2.216 1.478 1.00 85.69 72 SER A CA 1
ATOM 543 C C . SER A 1 72 ? -9.003 -1.358 0.585 1.00 85.69 72 SER A C 1
ATOM 545 O O . SER A 1 72 ? -8.972 -1.560 -0.628 1.00 85.69 72 SER A O 1
ATOM 547 N N . GLU A 1 73 ? -8.282 -0.399 1.165 1.00 87.38 73 GLU A N 1
ATOM 548 C CA . GLU A 1 73 ? -7.349 0.439 0.416 1.00 87.38 73 GLU A CA 1
ATOM 549 C C . GLU A 1 73 ? -6.117 -0.350 -0.043 1.00 87.38 73 GLU A C 1
ATOM 551 O O . GLU A 1 73 ? -5.694 -0.212 -1.189 1.00 87.38 73 GLU A O 1
ATOM 556 N N . ILE A 1 74 ? -5.592 -1.250 0.795 1.00 84.88 74 ILE A N 1
ATOM 557 C CA . ILE A 1 74 ? -4.517 -2.174 0.403 1.00 84.88 74 ILE A CA 1
ATOM 558 C C . ILE A 1 74 ? -4.960 -3.063 -0.767 1.00 84.88 74 ILE A C 1
ATOM 560 O O . ILE A 1 74 ? -4.210 -3.214 -1.735 1.00 84.88 74 ILE A O 1
ATOM 564 N N . ASP A 1 75 ? -6.172 -3.619 -0.714 1.00 83.94 75 ASP A N 1
ATOM 565 C CA . ASP A 1 75 ? -6.718 -4.445 -1.796 1.00 83.94 75 ASP A CA 1
ATOM 566 C C . ASP A 1 75 ? -6.886 -3.637 -3.090 1.00 83.94 75 ASP A C 1
ATOM 568 O O . ASP A 1 75 ? -6.536 -4.117 -4.174 1.00 83.94 75 ASP A O 1
ATOM 572 N N . ARG A 1 76 ? -7.346 -2.381 -2.990 1.00 85.94 76 ARG A N 1
ATOM 573 C CA . ARG A 1 76 ? -7.451 -1.465 -4.134 1.00 85.94 76 ARG A CA 1
ATOM 574 C C . ARG A 1 76 ? -6.082 -1.172 -4.742 1.00 85.94 76 ARG A C 1
ATOM 576 O O . ARG A 1 76 ? -5.925 -1.330 -5.951 1.00 85.94 76 ARG A O 1
ATOM 583 N N . VAL A 1 77 ? -5.098 -0.769 -3.937 1.00 86.00 77 VAL A N 1
ATOM 584 C CA . VAL A 1 77 ? -3.735 -0.468 -4.407 1.00 86.00 77 VAL A CA 1
ATOM 585 C C . VAL A 1 77 ? -3.119 -1.712 -5.046 1.00 86.00 77 VAL A C 1
ATOM 587 O O . VAL A 1 77 ? -2.628 -1.643 -6.171 1.00 86.00 77 VAL A O 1
ATOM 590 N N . SER A 1 78 ? -3.233 -2.876 -4.410 1.00 80.38 78 SER A N 1
ATOM 591 C CA . SER A 1 78 ? -2.746 -4.150 -4.954 1.00 80.38 78 SER A CA 1
ATOM 592 C C . SER A 1 78 ? -3.402 -4.520 -6.295 1.00 80.38 78 SER A C 1
ATOM 594 O O . SER A 1 78 ? -2.716 -4.944 -7.230 1.00 80.38 78 SER A O 1
ATOM 596 N N . GLY A 1 79 ? -4.718 -4.321 -6.420 1.00 78.19 79 GLY A N 1
ATOM 597 C CA . GLY A 1 79 ? -5.479 -4.625 -7.635 1.00 78.19 79 GLY A CA 1
ATOM 598 C C . GLY A 1 79 ? -5.311 -3.607 -8.765 1.00 78.19 79 GLY A C 1
ATOM 599 O O . GLY A 1 79 ? -5.478 -3.964 -9.929 1.00 78.19 79 GLY A O 1
ATOM 600 N N . GLN A 1 80 ? -4.980 -2.354 -8.444 1.00 81.44 80 GLN A N 1
ATOM 601 C CA . GLN A 1 80 ? -4.844 -1.266 -9.417 1.00 81.44 80 GLN A CA 1
ATOM 602 C C . GLN A 1 80 ? -3.393 -0.940 -9.786 1.00 81.44 80 GLN A C 1
ATOM 604 O O . GLN A 1 80 ? -3.182 -0.169 -10.724 1.00 81.44 80 GLN A O 1
ATOM 609 N N . THR A 1 81 ? -2.397 -1.520 -9.107 1.00 81.44 81 THR A N 1
ATOM 610 C CA . THR A 1 81 ? -0.985 -1.313 -9.462 1.00 81.44 81 THR A CA 1
ATOM 611 C C . THR A 1 81 ? -0.647 -2.106 -10.719 1.00 81.44 81 THR A C 1
ATOM 613 O O . THR A 1 81 ? -0.492 -3.333 -10.695 1.00 81.44 81 THR A O 1
ATOM 616 N N . GLN A 1 82 ? -0.533 -1.375 -11.824 1.00 75.88 82 GLN A N 1
ATOM 617 C CA . GLN A 1 82 ? -0.344 -1.910 -13.164 1.00 75.88 82 GLN A CA 1
ATOM 618 C C . GLN A 1 82 ? 0.891 -1.286 -13.802 1.00 75.88 82 GLN A C 1
ATOM 620 O O . GLN A 1 82 ? 1.069 -0.070 -13.758 1.00 75.88 82 GLN A O 1
ATOM 625 N N . PHE A 1 83 ? 1.703 -2.105 -14.461 1.00 76.75 83 PHE A N 1
ATOM 626 C CA . PHE A 1 83 ? 2.748 -1.631 -15.359 1.00 76.75 83 PHE A CA 1
ATOM 627 C C . PHE A 1 83 ? 2.514 -2.230 -16.739 1.00 76.75 83 PHE A C 1
ATOM 629 O O . PHE A 1 83 ? 2.416 -3.448 -16.879 1.00 76.75 83 PHE A O 1
ATOM 636 N N . ASN A 1 84 ? 2.391 -1.374 -17.754 1.00 73.38 84 ASN A N 1
ATOM 637 C CA . ASN A 1 84 ? 2.116 -1.786 -19.133 1.00 73.38 84 ASN A CA 1
ATOM 638 C C . ASN A 1 84 ? 0.920 -2.768 -19.259 1.00 73.38 84 ASN A C 1
ATOM 640 O O . ASN A 1 84 ? 0.975 -3.746 -20.000 1.00 73.38 84 ASN A O 1
ATOM 644 N N . GLY A 1 85 ? -0.142 -2.545 -18.471 1.00 69.94 85 GLY A N 1
ATOM 645 C CA . GLY A 1 85 ? -1.342 -3.395 -18.435 1.00 69.94 85 GLY A CA 1
ATOM 646 C C . GLY A 1 85 ? -1.200 -4.717 -17.665 1.00 69.94 85 GLY A C 1
ATOM 647 O O . GLY A 1 85 ? -2.147 -5.500 -17.627 1.00 69.94 85 GLY A O 1
ATOM 648 N N . VAL A 1 86 ? -0.048 -4.981 -17.039 1.00 73.88 86 VAL A N 1
ATOM 649 C CA . VAL A 1 86 ? 0.184 -6.164 -16.199 1.00 73.88 86 VAL A CA 1
ATOM 650 C C . VAL A 1 86 ? 0.061 -5.784 -14.727 1.00 73.88 86 VAL A C 1
ATOM 652 O O . VAL A 1 86 ? 0.749 -4.877 -14.261 1.00 73.88 86 VAL A O 1
ATOM 655 N N . ASN A 1 87 ? -0.786 -6.499 -13.980 1.00 76.12 87 ASN A N 1
ATOM 656 C CA . ASN A 1 87 ? -0.896 -6.347 -12.528 1.00 76.12 87 ASN A CA 1
ATOM 657 C C . ASN A 1 87 ? 0.382 -6.844 -11.848 1.00 76.12 87 ASN A C 1
ATOM 659 O O . ASN A 1 87 ? 0.720 -8.026 -11.940 1.00 76.12 87 ASN A O 1
ATOM 663 N N . VAL A 1 88 ? 1.063 -5.961 -11.121 1.00 76.44 88 VAL A N 1
ATOM 664 C CA . VAL A 1 88 ? 2.391 -6.259 -10.554 1.00 76.44 88 VAL A CA 1
ATOM 665 C C . VAL A 1 88 ? 2.315 -6.747 -9.103 1.00 76.44 88 VAL A C 1
ATOM 66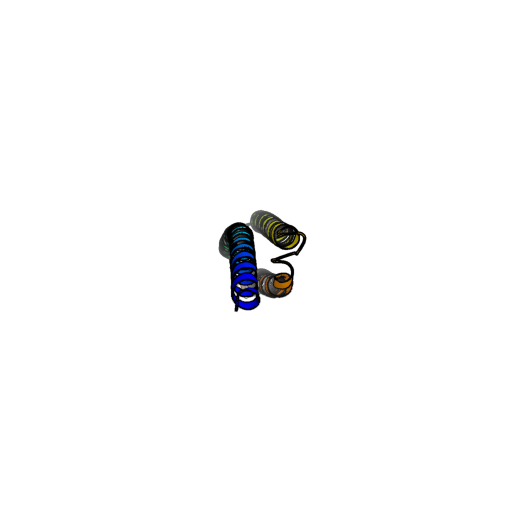7 O O . VAL A 1 88 ? 3.240 -7.398 -8.627 1.00 76.44 88 VAL A O 1
ATOM 670 N N . LEU A 1 89 ? 1.189 -6.504 -8.415 1.00 70.25 89 LEU A N 1
ATOM 671 C CA . LEU A 1 89 ? 0.984 -6.852 -6.998 1.00 70.25 89 LEU A CA 1
ATOM 672 C C . LEU A 1 89 ? -0.121 -7.890 -6.732 1.00 70.25 89 LEU A C 1
ATOM 674 O O . LEU A 1 89 ? -0.158 -8.476 -5.649 1.00 70.25 89 LEU A O 1
ATOM 678 N N . ALA A 1 90 ? -0.979 -8.190 -7.713 1.00 63.09 90 ALA A N 1
ATOM 679 C CA . ALA A 1 90 ? -2.187 -9.001 -7.509 1.00 63.09 90 ALA A CA 1
ATOM 680 C C . ALA A 1 90 ? -1.933 -10.434 -6.985 1.00 63.09 90 ALA A C 1
ATOM 682 O O . ALA A 1 90 ? -2.816 -11.037 -6.375 1.00 63.09 90 ALA A O 1
ATOM 683 N N . LYS A 1 91 ? -0.725 -10.992 -7.155 1.00 56.53 91 LYS A N 1
ATOM 684 C CA . LYS A 1 91 ? -0.380 -12.336 -6.649 1.00 56.53 91 LYS A CA 1
ATOM 685 C C . LYS A 1 91 ? -0.127 -12.376 -5.127 1.00 56.53 91 LYS A C 1
ATOM 687 O O . LYS A 1 91 ? -0.095 -13.457 -4.547 1.00 56.53 91 LYS A O 1
ATOM 692 N N . THR A 1 92 ? -0.018 -11.222 -4.464 1.00 52.22 92 THR A N 1
ATOM 693 C CA . THR A 1 92 ? 0.243 -11.096 -3.014 1.00 52.22 92 THR A CA 1
ATOM 694 C C . THR A 1 92 ? -1.025 -11.231 -2.149 1.00 52.22 92 THR A C 1
ATOM 696 O O . THR A 1 92 ? -0.933 -11.302 -0.923 1.00 52.22 92 THR A O 1
ATOM 699 N N . GLY A 1 93 ? -2.220 -11.348 -2.746 1.00 49.34 93 GLY A N 1
ATOM 700 C CA . GLY A 1 93 ? -3.490 -11.495 -2.011 1.00 49.34 93 GLY A CA 1
ATOM 701 C C . GLY A 1 93 ? -3.553 -12.703 -1.057 1.00 49.34 93 GLY A C 1
ATOM 702 O O . GLY A 1 93 ? -4.259 -12.666 -0.050 1.00 49.34 93 GLY A O 1
ATOM 703 N N . GLN A 1 94 ? -2.752 -13.751 -1.295 1.00 47.81 94 GLN A N 1
ATOM 704 C CA . GLN A 1 94 ? -2.655 -14.907 -0.389 1.00 47.81 94 GLN A CA 1
ATOM 705 C C . GLN A 1 94 ? -1.977 -14.571 0.953 1.00 47.81 94 GLN A C 1
ATOM 707 O O . GLN A 1 94 ? -2.290 -15.185 1.972 1.00 47.81 94 GLN A O 1
ATOM 712 N N . CYS A 1 95 ? -1.109 -13.558 0.992 1.00 48.12 95 CYS A N 1
ATOM 713 C CA . CYS A 1 95 ? -0.427 -13.114 2.210 1.00 48.12 95 CYS A CA 1
ATOM 714 C C . CYS A 1 95 ? -1.354 -12.269 3.108 1.00 48.12 95 CYS A C 1
ATOM 716 O O . CYS A 1 95 ? -1.291 -12.357 4.335 1.00 48.12 95 CYS A O 1
ATOM 718 N N . LEU A 1 96 ? -2.259 -11.494 2.497 1.00 53.81 96 LEU A N 1
ATOM 719 C CA . LEU A 1 96 ? -3.269 -10.671 3.178 1.00 53.81 96 LEU A CA 1
ATOM 720 C C . LEU A 1 96 ? -4.320 -11.517 3.906 1.00 53.81 96 LEU A C 1
ATOM 722 O O . LEU A 1 96 ? -4.688 -11.191 5.033 1.00 53.81 96 LEU A O 1
ATOM 726 N N . SER A 1 97 ? -4.721 -12.657 3.332 1.00 52.47 97 SER A N 1
ATOM 727 C CA . SER A 1 97 ? -5.607 -13.623 4.002 1.00 52.47 97 SER A CA 1
ATOM 728 C C . SER A 1 97 ? -5.021 -14.121 5.330 1.00 52.47 97 SER A C 1
ATOM 730 O O . SER A 1 97 ? -5.736 -14.205 6.329 1.00 52.47 97 SER A O 1
ATOM 732 N N . GLY A 1 98 ? -3.705 -14.364 5.382 1.00 60.03 98 GLY A N 1
ATOM 733 C CA . GLY A 1 98 ? -3.009 -14.777 6.602 1.00 60.03 98 GLY A CA 1
ATOM 734 C C . GLY A 1 98 ? -3.023 -13.708 7.697 1.00 60.03 98 GLY A C 1
ATOM 735 O O . GLY A 1 98 ? -3.251 -14.028 8.863 1.00 60.03 98 GLY A O 1
ATOM 736 N N . LEU A 1 99 ? -2.846 -12.435 7.332 1.00 57.19 99 LEU A N 1
ATOM 737 C CA . LEU A 1 99 ? -2.851 -11.319 8.281 1.00 57.19 99 LEU A CA 1
ATOM 738 C C . LEU A 1 99 ? -4.268 -11.022 8.795 1.00 57.19 99 LEU A C 1
ATOM 740 O O . LEU A 1 99 ? -4.454 -10.831 9.995 1.00 57.19 99 LEU A O 1
ATOM 744 N N . VAL A 1 100 ? -5.277 -11.085 7.919 1.00 53.03 100 VAL A N 1
ATOM 745 C CA . VAL A 1 100 ? -6.701 -10.983 8.287 1.00 53.03 100 VAL A CA 1
ATOM 746 C C . VAL A 1 100 ? -7.116 -12.133 9.212 1.00 53.03 100 VAL A C 1
ATOM 748 O O . VAL A 1 100 ? -7.807 -11.897 10.201 1.00 53.03 100 VAL A O 1
ATOM 751 N N . LEU A 1 101 ? -6.639 -13.360 8.971 1.00 61.22 101 LEU A N 1
ATOM 752 C CA . LEU A 1 101 ? -6.840 -14.506 9.870 1.00 61.22 101 LEU A CA 1
ATOM 753 C C . LEU A 1 101 ? -6.151 -14.313 11.229 1.00 61.22 101 LEU A C 1
ATOM 755 O O . LEU A 1 101 ? -6.727 -14.659 12.263 1.00 61.22 101 LEU A O 1
ATOM 759 N N . MET A 1 102 ? -4.940 -13.748 11.252 1.00 59.53 102 MET A N 1
ATOM 760 C CA . MET A 1 102 ? -4.210 -13.451 12.490 1.00 59.53 102 MET A CA 1
ATOM 761 C C . MET A 1 102 ? -4.926 -12.375 13.319 1.00 59.53 102 MET A C 1
ATOM 763 O O . MET A 1 102 ? -5.094 -12.543 14.526 1.00 59.53 102 MET A O 1
ATOM 767 N N . MET A 1 103 ? -5.423 -11.322 12.666 1.00 62.34 103 MET A N 1
ATOM 768 C CA . MET A 1 103 ? -6.209 -10.257 13.301 1.00 62.34 103 MET A CA 1
ATOM 769 C C . MET A 1 103 ? -7.602 -10.742 13.730 1.00 62.34 103 MET A C 1
ATOM 771 O O . MET A 1 103 ? -8.080 -10.374 14.801 1.00 62.34 103 MET A O 1
ATOM 775 N N . GLY A 1 104 ? -8.232 -11.637 12.963 1.00 62.38 104 GLY A N 1
ATOM 776 C CA . GLY A 1 104 ? -9.492 -12.290 13.330 1.00 62.38 104 GLY A CA 1
ATOM 777 C C . GLY A 1 104 ? -9.353 -13.200 14.555 1.00 62.38 104 GLY A C 1
ATOM 778 O O . GLY A 1 104 ? -10.181 -13.139 15.465 1.00 62.38 104 GLY A O 1
ATOM 779 N N . ARG A 1 105 ? -8.270 -13.988 14.640 1.00 61.66 105 ARG A N 1
ATOM 780 C CA . ARG A 1 105 ? -7.937 -14.758 15.856 1.00 61.66 105 ARG A CA 1
ATOM 781 C C . ARG A 1 105 ? -7.711 -13.838 17.052 1.00 61.66 105 ARG A C 1
ATOM 783 O O . ARG A 1 105 ? -8.164 -14.168 18.143 1.00 61.66 105 ARG A O 1
ATOM 790 N N . LEU A 1 106 ? -7.071 -12.688 16.850 1.00 55.12 106 LEU A N 1
ATOM 791 C CA . LEU A 1 106 ? -6.852 -11.710 17.913 1.00 55.12 106 LEU A CA 1
ATOM 792 C C . LEU A 1 106 ? -8.164 -11.089 18.413 1.00 55.12 106 LEU A C 1
ATOM 794 O O . LEU A 1 106 ? -8.374 -10.993 19.617 1.00 55.12 106 LEU A O 1
ATOM 798 N N . LEU A 1 107 ? -9.083 -10.756 17.504 1.00 56.28 107 LEU A N 1
ATOM 799 C CA . LEU A 1 107 ? -10.428 -10.280 17.835 1.00 56.28 107 LEU A CA 1
ATOM 800 C C . LEU A 1 107 ? -11.227 -11.307 18.652 1.00 56.28 107 LEU A C 1
ATOM 802 O O . LEU A 1 107 ? -11.851 -10.939 19.644 1.00 56.28 107 LEU A O 1
ATOM 806 N N . ILE A 1 108 ? -11.178 -12.591 18.282 1.00 59.56 108 ILE A N 1
ATOM 807 C CA . ILE A 1 108 ? -11.851 -13.675 19.022 1.00 59.56 108 ILE A CA 1
ATOM 808 C C . ILE A 1 108 ? -11.253 -13.853 20.427 1.00 59.56 108 ILE A C 1
ATOM 810 O O . ILE A 1 108 ? -11.999 -14.081 21.380 1.00 59.56 108 ILE A O 1
ATOM 814 N N . LEU A 1 109 ? -9.929 -13.730 20.572 1.00 56.88 109 LEU A N 1
ATOM 815 C CA . LEU A 1 109 ? -9.252 -13.803 21.871 1.00 56.88 109 LEU A CA 1
ATOM 816 C C . LEU A 1 109 ? -9.654 -12.633 22.786 1.00 56.88 109 LEU A C 1
ATOM 818 O O . LEU A 1 109 ? -10.049 -12.875 23.924 1.00 56.88 109 LEU A O 1
ATOM 822 N N . ILE A 1 110 ? -9.700 -11.402 22.261 1.00 59.34 110 ILE A N 1
ATOM 823 C CA . ILE A 1 110 ? -10.136 -10.206 23.011 1.00 59.34 110 ILE A CA 1
ATOM 824 C C . ILE A 1 110 ? -11.564 -10.371 23.570 1.00 59.34 110 ILE A C 1
ATOM 826 O O . ILE A 1 110 ? -11.825 -10.015 24.720 1.00 59.34 110 ILE A O 1
ATOM 830 N N . TYR A 1 111 ? -12.493 -10.955 22.803 1.00 55.78 111 TYR A N 1
ATOM 831 C CA . TYR A 1 111 ? -13.849 -11.233 23.299 1.00 55.78 111 TYR A CA 1
ATOM 832 C C . TYR A 1 111 ? -13.895 -12.371 24.326 1.00 55.78 111 TYR A C 1
ATOM 834 O O . TYR A 1 111 ? -14.696 -12.320 25.260 1.00 55.78 111 TYR A O 1
ATOM 842 N N . LYS A 1 112 ? -13.058 -13.403 24.179 1.00 56.06 112 LYS A N 1
ATOM 843 C CA . LYS A 1 112 ? -13.091 -14.591 25.043 1.00 56.06 112 LYS A CA 1
ATOM 844 C C . LYS A 1 112 ? -12.530 -14.321 26.445 1.00 56.06 112 LYS A C 1
ATOM 846 O O . LYS A 1 112 ? -13.087 -14.838 27.415 1.00 56.06 112 LYS A O 1
ATOM 851 N N . ASP A 1 113 ? -11.530 -13.451 26.573 1.00 52.41 113 ASP A N 1
ATOM 852 C CA . ASP A 1 113 ? -10.928 -13.100 27.869 1.00 52.41 113 ASP A CA 1
ATOM 853 C C . ASP A 1 113 ? -11.848 -12.237 28.757 1.00 52.41 113 ASP A C 1
ATOM 855 O O . ASP A 1 113 ? -11.846 -12.377 29.984 1.00 52.41 113 ASP A O 1
ATOM 859 N N . ARG A 1 114 ? -12.729 -11.415 28.165 1.00 54.56 114 ARG A N 1
ATOM 860 C CA . ARG A 1 114 ? -13.721 -10.612 28.912 1.00 54.56 114 ARG A CA 1
ATOM 861 C C . ARG A 1 114 ? -14.834 -11.458 29.543 1.00 54.56 114 ARG A C 1
ATOM 863 O O . ARG A 1 114 ? -15.348 -11.071 30.584 1.00 54.56 114 ARG A O 1
ATOM 870 N N . PHE A 1 115 ? -15.186 -12.620 28.985 1.00 53.00 115 PHE A N 1
ATOM 871 C CA . PHE A 1 115 ? -16.202 -13.507 29.579 1.00 53.00 115 PHE A CA 1
ATOM 872 C C . PHE A 1 115 ? -15.655 -14.416 30.688 1.00 53.00 115 PHE A C 1
ATOM 874 O O . PHE A 1 115 ? -16.410 -14.806 31.580 1.00 53.00 115 PHE A O 1
ATOM 881 N N . PHE A 1 116 ? -14.359 -14.741 30.672 1.00 51.50 116 PHE A N 1
ATOM 882 C CA . PHE A 1 116 ? -13.765 -15.617 31.687 1.00 51.50 116 PHE A CA 1
ATOM 883 C C . PHE A 1 116 ? -13.418 -14.870 32.984 1.00 51.50 116 PHE A C 1
ATOM 885 O O . PHE A 1 116 ? -13.555 -15.427 34.071 1.00 51.50 116 PHE A O 1
ATOM 892 N N . ASN A 1 117 ? -13.060 -13.584 32.891 1.00 49.34 117 ASN A N 1
ATOM 893 C CA . ASN A 1 117 ? -12.676 -12.777 34.055 1.00 49.34 117 ASN A CA 1
ATOM 894 C C . ASN A 1 117 ? -13.877 -12.322 34.920 1.00 49.34 117 ASN A C 1
ATOM 896 O O . ASN A 1 117 ? -13.719 -11.991 36.089 1.00 49.34 117 ASN A O 1
ATOM 900 N N . ILE A 1 118 ? -15.109 -12.370 34.394 1.00 51.03 118 ILE A N 1
ATOM 901 C CA . ILE A 1 118 ? -16.318 -11.959 35.141 1.00 51.03 118 ILE A CA 1
ATOM 902 C C . ILE A 1 118 ? -16.900 -13.117 35.982 1.00 51.03 118 ILE A C 1
ATOM 904 O O . ILE A 1 118 ? -17.682 -12.887 36.901 1.00 51.03 118 ILE A O 1
ATOM 908 N N . ARG A 1 119 ? -16.488 -14.372 35.744 1.00 53.06 119 ARG A N 1
ATOM 909 C CA . ARG A 1 119 ? -16.937 -15.539 36.533 1.00 53.06 119 ARG A CA 1
ATOM 910 C C . ARG A 1 119 ? -16.031 -15.914 37.715 1.00 53.06 119 ARG A C 1
ATOM 912 O O . ARG A 1 119 ? -16.345 -16.878 38.399 1.00 53.06 119 ARG A O 1
ATOM 919 N N . PHE A 1 120 ? -14.975 -15.145 37.995 1.00 54.25 120 PHE A N 1
ATOM 920 C CA . PHE A 1 120 ? -14.049 -15.401 39.114 1.00 54.25 120 PHE A CA 1
ATOM 921 C C . PHE A 1 120 ? -14.102 -14.367 40.260 1.00 54.25 120 PHE A C 1
ATOM 923 O O . PHE A 1 120 ? -13.294 -14.444 41.178 1.00 54.25 120 PHE A O 1
ATOM 930 N N . ILE A 1 121 ? -15.061 -13.426 40.255 1.00 56.03 121 ILE A N 1
ATOM 931 C CA . ILE A 1 121 ? -15.192 -12.373 41.295 1.00 56.03 121 ILE A CA 1
ATOM 932 C C . ILE A 1 121 ? -16.427 -12.519 42.207 1.00 56.03 121 ILE A C 1
ATOM 934 O O . ILE A 1 121 ? -16.606 -11.749 43.148 1.00 56.03 121 ILE A O 1
ATOM 938 N N . ARG A 1 122 ? -17.253 -13.553 42.034 1.00 54.00 122 ARG A N 1
ATOM 939 C CA . ARG A 1 122 ? -18.231 -13.955 43.058 1.00 54.00 122 ARG A CA 1
ATOM 940 C C . ARG A 1 122 ? -18.379 -15.471 43.091 1.00 54.00 122 ARG A C 1
ATOM 942 O O . ARG A 1 122 ? -19.079 -16.015 42.242 1.00 54.00 122 ARG A O 1
ATOM 949 N N . ILE A 1 123 ? -17.701 -16.099 44.049 1.00 46.97 123 ILE A N 1
ATOM 950 C CA . ILE A 1 123 ? -18.181 -16.982 45.136 1.00 46.97 123 ILE A CA 1
ATOM 951 C C . ILE A 1 123 ? -16.934 -17.402 45.918 1.00 46.97 123 ILE A C 1
ATOM 953 O O . ILE A 1 123 ? -15.945 -17.794 45.261 1.00 46.97 123 ILE A O 1
#

Organism: NCBI:txid158836

Foldseek 3Di:
DVVVVVVVVVVVVVVVVVVVLVVVLVVLVVVLVVLLVVLVVLLVVLLVVLLPPPDDPVSNVVSVVSNVVSLVVNQVSQQPSDRPNDRPRVVCVVVSVVVVVVSVVSVVVSVVVVVVVVVPPDD

Radius of gyration: 24.31 Å; chains: 1; bounding box: 50×20×86 Å

pLDDT: mean 75.33, std 14.0, range [46.97, 92.12]

Sequence (123 aa):
MANRFTSNIKGLTQAARNANDGISLAQTTEGALSEINNNLQRVRELTVQAQNGTNSDSDLTSIRDEIKSRLSEIDRVSGQTQFNGVNVLAKTGQCLSGLVLMMGRLLILIYKDRFFNIRFIRI

Secondary structure (DSSP, 8-state):
-HHHHHHHHHHHHHHHHHHHHHHHHHHHHHHHHHHHHHHHHHHHHHHHHHHSTT--HHHHHHHHHHHHHHHHHHHHHHHH-EETTEESSGGGHHHHHHHHHHHHHHHHHHHHHHHHGGGSS--